Protein AF-A0AAU9FD71-F1 (afdb_monomer)

Secondary structure (DSSP, 8-state):
------------------------S---S--TTHHHHHHHHHHHHHHHHHHTTT--S-HHHHHHHHHHHHHHHHHHHHHHHHHHHHHHTSTT----HHHHHHHHHHHHHHHHHHHHHHHHHHHHHHTT---HHHHHHHHHHHHHHHHHHHHHHHHHHHHHHTGGGGT--

Organism: Drosophila madeirensis (NCBI:txid30013)

Solvent-accessible surface area (backbone atoms only — not comparable to full-atom values): 10348 Å² total; per-residue (Å²): 136,82,88,80,89,82,92,86,82,89,80,81,91,79,88,83,85,89,78,90,85,70,98,73,85,77,92,66,94,70,72,75,70,68,58,50,54,60,45,50,52,52,50,52,56,49,55,53,56,68,75,48,85,83,66,78,95,43,74,65,59,54,50,50,51,54,51,49,56,49,50,52,54,51,50,51,50,52,49,52,53,49,52,54,52,55,54,27,65,37,80,77,40,87,34,46,63,72,60,50,54,50,54,50,51,51,54,51,48,54,52,52,50,53,52,53,51,49,53,50,51,51,53,56,58,62,74,67,58,92,46,70,68,59,47,50,52,52,50,56,52,51,54,55,50,52,53,48,51,48,59,51,51,55,47,53,52,52,50,63,76,42,47,69,70,36,43,77,78

pLDDT: mean 73.47, std 20.34, range [31.38, 95.5]

Radius of gyration: 22.98 Å; Cα contacts (8 Å, |Δi|>4): 69; chains: 1; bounding box: 86×35×55 Å

Mean predicted aligned error: 13.3 Å

Sequence (169 aa):
MLQQNSESMLLQPIGVLVIAFALQLTVAVASPARGDSLRELRKLMRQQQDNEQQVTATPLKQFNEDINQWAMSLEQLGHEIYQFVAQCRQPGSQCQQRRVQRKFRSLRHGYTELRARLEALQVHHMGGSSNEEELWIIDSSMQKVKIVLKEYDETLRLINGKIYKMVEQ

Foldseek 3Di:
DDDDDDDDDDDDDDDDDDDDDDPDDDPPPPDPVLVVLLVVLVVVLVVVVVVPPDDDDDLLVVLSVLVVVLSVLVVVLVVLVVVLLVQLPDPPRQLALVNLVVSLVVSVVSLVVSVVSLVVSLCVSCVPDPDPVSNVVSVVSSVSVVVSSVVVVVVSVVCVVCSVVSNPD

Structure (mmCIF, N/CA/C/O backbone):
data_AF-A0AAU9FD71-F1
#
_entry.id   AF-A0AAU9FD71-F1
#
loop_
_atom_site.group_PDB
_atom_site.id
_atom_site.type_symbol
_atom_site.label_atom_id
_atom_site.label_alt_id
_atom_site.label_comp_id
_atom_site.label_asym_id
_atom_site.label_entity_id
_atom_site.label_seq_id
_atom_site.pdbx_PDB_ins_code
_atom_site.Cartn_x
_atom_site.Cartn_y
_atom_site.Cartn_z
_atom_site.occupancy
_atom_site.B_iso_or_equiv
_atom_site.auth_seq_id
_atom_site.auth_comp_id
_atom_site.auth_asym_id
_atom_site.auth_atom_id
_atom_site.pdbx_PDB_model_num
ATOM 1 N N . MET A 1 1 ? 65.383 17.976 7.021 1.00 38.47 1 MET A N 1
ATOM 2 C CA . MET A 1 1 ? 65.275 19.422 7.306 1.00 38.47 1 MET A CA 1
ATOM 3 C C . MET A 1 1 ? 64.351 20.038 6.269 1.00 38.47 1 MET A C 1
ATOM 5 O O . MET A 1 1 ? 64.521 19.698 5.107 1.00 38.47 1 MET A O 1
ATOM 9 N N . LEU A 1 2 ? 63.460 20.929 6.729 1.00 36.69 2 LEU A N 1
ATOM 10 C CA . LEU A 1 2 ? 62.515 21.799 5.996 1.00 36.69 2 LEU A CA 1
ATOM 11 C C . LEU A 1 2 ? 61.269 21.066 5.431 1.00 36.69 2 LEU A C 1
ATOM 13 O O . LEU A 1 2 ? 61.424 20.178 4.606 1.00 36.69 2 LEU A O 1
ATOM 17 N N . GLN A 1 3 ? 60.032 21.225 5.945 1.00 35.34 3 GLN A N 1
ATOM 18 C CA . GLN A 1 3 ? 59.212 22.445 6.179 1.00 35.34 3 GLN A CA 1
ATOM 19 C C . GLN A 1 3 ? 58.901 23.109 4.818 1.00 35.34 3 GLN A C 1
ATOM 21 O O . GLN A 1 3 ? 59.838 23.387 4.088 1.00 35.34 3 GLN A O 1
ATOM 26 N N . GLN A 1 4 ? 57.667 23.354 4.353 1.00 41.78 4 GLN A N 1
ATOM 27 C CA . GLN A 1 4 ? 56.424 23.776 5.010 1.00 41.78 4 GLN A CA 1
ATOM 28 C C . GLN A 1 4 ? 55.270 23.798 3.964 1.00 41.78 4 GLN A C 1
ATOM 30 O O . GLN A 1 4 ? 55.564 24.069 2.807 1.00 41.78 4 GLN A O 1
ATOM 35 N N . ASN A 1 5 ? 54.022 23.561 4.412 1.00 41.09 5 ASN A N 1
ATOM 36 C CA . ASN A 1 5 ? 52.697 24.140 4.043 1.00 41.09 5 ASN A CA 1
ATOM 37 C C . ASN A 1 5 ? 52.325 24.406 2.555 1.00 41.09 5 ASN A C 1
ATOM 39 O O . ASN A 1 5 ? 53.140 24.872 1.776 1.00 41.09 5 ASN A O 1
ATOM 43 N N . SER A 1 6 ? 51.099 24.123 2.081 1.00 40.44 6 SER A N 1
ATOM 44 C CA . SER A 1 6 ? 49.808 24.712 2.522 1.00 40.44 6 SER A CA 1
ATOM 45 C C . SER A 1 6 ? 48.610 23.772 2.240 1.00 40.44 6 SER A C 1
ATOM 47 O O . SER A 1 6 ? 48.539 23.168 1.177 1.00 40.44 6 SER A O 1
ATOM 49 N N . GLU A 1 7 ? 47.789 23.439 3.245 1.00 46.69 7 GLU A N 1
ATOM 50 C CA . GLU A 1 7 ? 46.418 23.948 3.517 1.00 46.69 7 GLU A CA 1
ATOM 51 C C . GLU A 1 7 ? 45.318 23.576 2.501 1.00 46.69 7 GLU A C 1
ATOM 53 O O . GLU A 1 7 ? 45.256 24.139 1.413 1.00 46.69 7 GLU A O 1
ATOM 58 N N . SER A 1 8 ? 44.363 22.718 2.900 1.00 39.72 8 SER A N 1
ATOM 59 C CA . SER A 1 8 ? 42.945 23.095 3.119 1.00 39.72 8 SER A CA 1
ATOM 60 C C . SER A 1 8 ? 42.016 21.886 3.376 1.00 39.72 8 SER A C 1
ATOM 62 O O . SER A 1 8 ? 42.106 20.849 2.731 1.00 39.72 8 SER A O 1
ATOM 64 N N . MET A 1 9 ? 41.088 22.082 4.325 1.00 36.03 9 MET A N 1
ATOM 65 C CA . MET A 1 9 ? 39.863 21.307 4.611 1.00 36.03 9 MET A CA 1
ATOM 66 C C . MET A 1 9 ? 39.981 19.934 5.299 1.00 36.03 9 MET A C 1
ATOM 68 O O . MET A 1 9 ? 39.684 18.883 4.741 1.00 36.03 9 MET A O 1
ATOM 72 N N . LEU A 1 10 ? 40.228 19.985 6.611 1.00 41.66 10 LEU A N 1
ATOM 73 C CA . LEU A 1 10 ? 39.579 19.081 7.565 1.00 41.66 10 LEU A CA 1
ATOM 74 C C . LEU A 1 10 ? 38.139 19.567 7.798 1.00 41.66 10 LEU A C 1
ATOM 76 O O . LEU A 1 10 ? 37.944 20.630 8.384 1.00 41.66 10 LEU A O 1
ATOM 80 N N . LEU A 1 11 ? 37.139 18.791 7.372 1.00 31.44 11 LEU A N 1
ATOM 81 C CA . LEU A 1 11 ? 35.740 18.998 7.754 1.00 31.44 11 LEU A CA 1
ATOM 82 C C . LEU A 1 11 ? 35.251 17.773 8.539 1.00 31.44 11 LEU A C 1
ATOM 84 O O . LEU A 1 11 ? 34.868 16.749 7.980 1.00 31.44 11 LEU A O 1
ATOM 88 N N . GLN A 1 12 ? 35.320 17.885 9.864 1.00 36.06 12 GLN A N 1
ATOM 89 C CA . GLN A 1 12 ? 34.604 17.018 10.798 1.00 36.06 12 GLN A CA 1
ATOM 90 C C . GLN A 1 12 ? 33.094 17.297 10.694 1.00 36.06 12 GLN A C 1
ATOM 92 O O . GLN A 1 12 ? 32.721 18.469 10.619 1.00 36.06 12 GLN A O 1
ATOM 97 N N . PRO A 1 13 ? 32.201 16.298 10.792 1.00 41.97 13 PRO A N 1
ATOM 98 C CA . PRO A 1 13 ? 30.809 16.569 11.115 1.00 41.97 13 PRO A CA 1
ATOM 99 C C . PRO A 1 13 ? 30.613 16.564 12.641 1.00 41.97 13 PRO A C 1
ATOM 101 O O . PRO A 1 13 ? 30.753 15.541 13.310 1.00 41.97 13 PRO A O 1
ATOM 104 N N . ILE A 1 14 ? 30.300 17.745 13.179 1.00 41.41 14 ILE A N 1
ATOM 105 C CA . ILE A 1 14 ? 29.858 18.012 14.555 1.00 41.41 14 ILE A CA 1
ATOM 106 C C . ILE A 1 14 ? 28.321 17.930 14.630 1.00 41.41 14 ILE A C 1
ATOM 108 O O . ILE A 1 14 ? 27.645 18.481 13.768 1.00 41.41 14 ILE A O 1
ATOM 112 N N . GLY A 1 15 ? 27.803 17.365 15.733 1.00 31.38 15 GLY A N 1
ATOM 113 C CA . GLY A 1 15 ? 26.452 17.596 16.289 1.00 31.38 15 GLY A CA 1
ATOM 114 C C . GLY A 1 15 ? 25.374 16.652 15.745 1.00 31.38 15 GLY A C 1
ATOM 115 O O . GLY A 1 15 ? 25.170 16.583 14.546 1.00 31.38 15 GLY A O 1
ATOM 116 N N . VAL A 1 16 ? 24.631 15.886 16.553 1.00 37.12 16 VAL A N 1
ATOM 117 C CA . VAL A 1 16 ? 23.737 16.362 17.622 1.00 37.12 16 VAL A CA 1
ATOM 118 C C . VAL A 1 16 ? 23.585 15.296 18.728 1.00 37.12 16 VAL A C 1
ATOM 120 O O . VAL A 1 16 ? 23.254 14.141 18.476 1.00 37.12 16 VAL A O 1
ATOM 123 N N . LEU A 1 17 ? 23.831 15.729 19.965 1.00 40.47 17 LEU A N 1
ATOM 124 C CA . LEU A 1 17 ? 23.415 15.127 21.240 1.00 40.47 17 LEU A CA 1
ATOM 125 C C . LEU A 1 17 ? 21.917 15.446 21.476 1.00 40.47 17 LEU A C 1
ATOM 127 O O . LEU A 1 17 ? 21.452 16.435 20.923 1.00 40.47 17 LEU A O 1
ATOM 131 N N . VAL A 1 18 ? 21.233 14.732 22.395 1.00 37.09 18 VAL A N 1
ATOM 132 C CA . VAL A 1 18 ? 19.832 14.934 22.892 1.00 37.09 18 VAL A CA 1
ATOM 133 C C . VAL A 1 18 ? 18.831 14.044 22.105 1.00 37.09 18 VAL A C 1
ATOM 135 O O . VAL A 1 18 ? 18.706 14.186 20.900 1.00 37.09 18 VAL A O 1
ATOM 138 N N . ILE A 1 19 ? 18.124 13.032 22.646 1.00 39.84 19 ILE A N 1
ATOM 139 C CA . ILE A 1 19 ? 17.274 12.971 23.853 1.00 39.84 19 ILE A CA 1
ATOM 140 C C . ILE A 1 19 ? 17.178 11.514 24.373 1.00 39.84 19 ILE A C 1
ATOM 142 O O . ILE A 1 19 ? 16.661 10.631 23.691 1.00 39.84 19 ILE A O 1
ATOM 146 N N . ALA A 1 20 ? 17.590 11.282 25.622 1.00 42.88 20 ALA A N 1
ATOM 147 C CA . ALA A 1 20 ? 16.883 10.367 26.522 1.00 42.88 20 ALA A CA 1
ATOM 148 C C . ALA A 1 20 ? 15.705 11.147 27.141 1.00 42.88 20 ALA A C 1
ATOM 150 O O . ALA A 1 20 ? 15.898 12.328 27.405 1.00 42.88 20 ALA A O 1
ATOM 151 N N . PHE A 1 21 ? 14.554 10.488 27.356 1.00 34.31 21 PHE A N 1
ATOM 152 C CA . PHE A 1 21 ? 13.196 10.949 27.768 1.00 34.31 21 PHE A CA 1
ATOM 153 C C . PHE A 1 21 ? 12.184 10.657 26.635 1.00 34.31 21 PHE A C 1
ATOM 155 O O . PHE A 1 21 ? 12.304 11.202 25.551 1.00 34.31 21 PHE A O 1
ATOM 162 N N . ALA A 1 22 ? 11.157 9.815 26.759 1.00 33.50 22 ALA A N 1
ATOM 163 C CA . ALA A 1 22 ? 10.547 9.216 27.931 1.00 33.50 22 ALA A CA 1
ATOM 164 C C . ALA A 1 22 ? 9.880 7.874 27.562 1.00 33.50 22 ALA A C 1
ATOM 166 O O . ALA A 1 22 ? 9.040 7.799 26.665 1.00 33.50 22 ALA A O 1
ATOM 167 N N . LEU A 1 23 ? 10.164 6.832 28.353 1.00 45.38 23 LEU A N 1
ATOM 168 C CA . LEU A 1 23 ? 9.075 5.988 28.829 1.00 45.38 23 LEU A CA 1
ATOM 169 C C . LEU A 1 23 ? 8.109 6.941 29.535 1.00 45.38 23 LEU A C 1
ATOM 171 O O . LEU A 1 23 ? 8.455 7.439 30.601 1.00 45.38 23 LEU A O 1
ATOM 175 N N . GLN A 1 24 ? 6.955 7.221 28.935 1.00 35.66 24 GLN A N 1
ATOM 176 C CA . GLN A 1 24 ? 5.669 7.211 29.624 1.00 35.66 24 GLN A CA 1
ATOM 177 C C . GLN A 1 24 ? 4.517 7.608 28.694 1.00 35.66 24 GLN A C 1
ATOM 179 O O . GLN A 1 24 ? 4.528 8.644 28.043 1.00 35.66 24 GLN A O 1
ATOM 184 N N . LEU A 1 25 ? 3.489 6.762 28.781 1.00 36.22 25 LEU A N 1
ATOM 185 C CA . LEU A 1 25 ? 2.069 7.056 28.627 1.00 36.22 25 LEU A CA 1
ATOM 186 C C . LEU A 1 25 ? 1.499 7.174 27.207 1.00 36.22 25 LEU A C 1
ATOM 188 O O . LEU A 1 25 ? 1.795 8.052 26.411 1.00 36.22 25 LEU A O 1
ATOM 192 N N . THR A 1 26 ? 0.527 6.289 26.987 1.00 35.50 26 THR A N 1
ATOM 193 C CA . THR A 1 26 ? -0.442 6.246 25.890 1.00 35.50 26 THR A CA 1
ATOM 194 C C . THR A 1 26 ? 0.133 5.891 24.526 1.00 35.50 26 THR A C 1
ATOM 196 O O . THR A 1 26 ? 0.562 6.717 23.733 1.00 35.50 26 THR A O 1
ATOM 199 N N . VAL A 1 27 ? 0.036 4.598 24.215 1.00 38.16 27 VAL A N 1
ATOM 200 C CA . VAL A 1 27 ? 0.138 4.061 22.858 1.00 38.16 27 VAL A CA 1
ATOM 201 C C . VAL A 1 27 ? -1.017 4.636 22.026 1.00 38.16 27 VAL A C 1
ATOM 203 O O . VAL A 1 27 ? -2.054 4.008 21.807 1.00 38.16 27 VAL A O 1
ATOM 206 N N . ALA A 1 28 ? -0.849 5.874 21.571 1.00 31.95 28 ALA A N 1
ATOM 207 C CA . ALA A 1 28 ? -1.491 6.382 20.384 1.00 31.95 28 ALA A CA 1
ATOM 208 C C . ALA A 1 28 ? -0.850 5.643 19.209 1.00 31.95 28 ALA A C 1
ATOM 210 O O . ALA A 1 28 ? 0.278 5.918 18.816 1.00 31.95 28 ALA A O 1
ATOM 211 N N . VAL A 1 29 ? -1.549 4.637 18.682 1.00 39.84 29 VAL A N 1
ATOM 212 C CA . VAL A 1 29 ? -1.165 4.000 17.419 1.00 39.84 29 VAL A CA 1
ATOM 213 C C . VAL A 1 29 ? -1.454 4.995 16.294 1.00 39.84 29 VAL A C 1
ATOM 215 O O . VAL A 1 29 ? -2.494 4.942 15.650 1.00 39.84 29 VAL A O 1
ATOM 218 N N . ALA A 1 30 ? -0.554 5.954 16.141 1.00 40.75 30 ALA A N 1
ATOM 219 C CA . ALA A 1 30 ? -0.378 6.809 14.982 1.00 40.75 30 ALA A CA 1
ATOM 220 C C . ALA A 1 30 ? 1.095 7.230 15.009 1.00 40.75 30 ALA A C 1
ATOM 222 O O . ALA A 1 30 ? 1.430 8.356 15.359 1.00 40.75 30 ALA A O 1
ATOM 223 N N . SER A 1 31 ? 1.994 6.276 14.754 1.00 36.38 31 SER A N 1
ATOM 224 C CA . SER A 1 31 ? 3.412 6.593 14.594 1.00 36.38 31 SER A CA 1
ATOM 225 C C . SER A 1 31 ? 3.595 7.447 13.331 1.00 36.38 31 SER A C 1
ATOM 227 O O . SER A 1 31 ? 3.193 6.995 12.256 1.00 36.38 31 SER A O 1
ATOM 229 N N . PRO A 1 32 ? 4.237 8.628 13.426 1.00 40.78 32 PRO A N 1
ATOM 230 C CA . PRO A 1 32 ? 4.586 9.470 12.276 1.00 40.78 32 PRO A CA 1
ATOM 231 C C . PRO A 1 32 ? 5.602 8.822 11.320 1.00 40.78 32 PRO A C 1
ATOM 233 O O . PRO A 1 32 ? 5.699 9.226 10.169 1.00 40.78 32 PRO A O 1
ATOM 236 N N . ALA A 1 33 ? 6.311 7.778 11.763 1.00 46.03 33 ALA A N 1
ATOM 237 C CA . ALA A 1 33 ? 7.415 7.139 11.036 1.00 46.03 33 ALA A CA 1
ATOM 238 C C . ALA A 1 33 ? 7.035 6.494 9.685 1.00 46.03 33 ALA A C 1
ATOM 240 O O . ALA A 1 33 ? 7.896 6.192 8.870 1.00 46.03 33 ALA A O 1
ATOM 241 N N . ARG A 1 34 ? 5.742 6.270 9.428 1.00 53.34 34 ARG A N 1
ATOM 242 C CA . ARG A 1 34 ? 5.251 5.543 8.244 1.00 53.34 34 ARG A CA 1
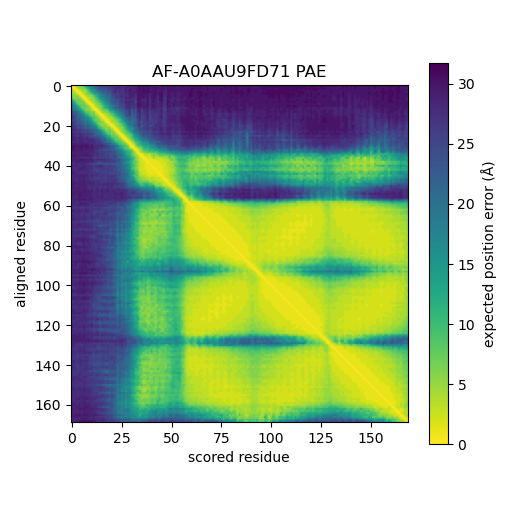ATOM 243 C C . ARG A 1 34 ? 5.206 6.391 6.973 1.00 53.34 34 ARG A C 1
ATOM 245 O O . ARG A 1 34 ? 5.192 5.863 5.866 1.00 53.34 34 ARG A O 1
ATOM 252 N N . GLY A 1 35 ? 5.125 7.710 7.146 1.00 59.59 35 GLY A N 1
ATOM 253 C CA . GLY A 1 35 ? 5.197 8.652 6.036 1.00 59.59 35 GLY A CA 1
ATOM 254 C C . GLY A 1 35 ? 6.608 8.746 5.470 1.00 59.59 35 GLY A C 1
ATOM 255 O O . GLY A 1 35 ? 6.756 9.017 4.284 1.00 59.59 35 GLY A O 1
ATOM 256 N N . ASP A 1 36 ? 7.628 8.478 6.285 1.00 67.19 36 ASP A N 1
ATOM 257 C CA . ASP A 1 36 ? 9.017 8.710 5.910 1.00 67.19 36 ASP A CA 1
ATOM 258 C C . ASP A 1 36 ? 9.505 7.703 4.864 1.00 67.19 36 ASP A C 1
ATOM 260 O O . ASP A 1 36 ? 10.053 8.126 3.855 1.00 67.19 36 ASP A O 1
ATOM 264 N N . SER A 1 37 ? 9.214 6.406 4.995 1.00 71.00 37 SER A N 1
ATOM 265 C CA . SER A 1 37 ? 9.641 5.382 4.021 1.00 71.00 37 SER A CA 1
ATOM 266 C C . SER A 1 37 ? 9.017 5.571 2.628 1.00 71.00 37 SER A C 1
ATOM 268 O O . SER A 1 37 ? 9.715 5.553 1.613 1.00 71.00 37 SER A O 1
ATOM 270 N N . LEU A 1 38 ? 7.707 5.837 2.564 1.00 72.94 38 LEU A N 1
ATOM 271 C CA . LEU A 1 38 ? 6.996 6.168 1.322 1.00 72.94 38 LEU A CA 1
ATOM 272 C C . LEU A 1 38 ? 7.435 7.512 0.736 1.00 72.94 38 LEU A C 1
ATOM 274 O O . LEU A 1 38 ? 7.387 7.710 -0.481 1.00 72.94 38 LEU A O 1
ATOM 278 N N . ARG A 1 39 ? 7.828 8.456 1.591 1.00 77.12 39 ARG A N 1
ATOM 279 C CA . ARG A 1 39 ? 8.354 9.754 1.171 1.00 77.12 39 ARG A CA 1
ATOM 280 C C . ARG A 1 39 ? 9.766 9.620 0.618 1.00 77.12 39 ARG A C 1
ATOM 282 O O . ARG A 1 39 ? 10.044 10.235 -0.404 1.00 77.12 39 ARG A O 1
ATOM 289 N N . GLU A 1 40 ? 10.618 8.802 1.227 1.00 76.75 40 GLU A N 1
ATOM 290 C CA . GLU A 1 40 ? 11.942 8.474 0.695 1.00 76.75 40 GLU A CA 1
ATOM 291 C C . GLU A 1 40 ? 11.829 7.728 -0.637 1.00 76.75 40 GLU A C 1
ATOM 293 O O . GLU A 1 40 ? 12.499 8.107 -1.595 1.00 76.75 40 GLU A O 1
ATOM 298 N N . LEU A 1 41 ? 10.905 6.764 -0.762 1.00 75.12 41 LEU A N 1
ATOM 299 C CA . LEU A 1 41 ? 10.609 6.121 -2.047 1.00 75.12 41 LEU A CA 1
ATOM 300 C C . LEU A 1 41 ? 10.221 7.159 -3.114 1.00 75.12 41 LEU A C 1
ATOM 302 O O . LEU A 1 41 ? 10.796 7.175 -4.198 1.00 75.12 41 LEU A O 1
ATOM 306 N N . ARG A 1 42 ? 9.300 8.078 -2.794 1.00 75.31 42 ARG A N 1
ATOM 307 C CA . ARG A 1 42 ? 8.888 9.156 -3.711 1.00 75.31 42 ARG A CA 1
ATOM 308 C C . ARG A 1 42 ? 10.024 10.111 -4.076 1.00 75.31 42 ARG A C 1
ATOM 310 O O . ARG A 1 42 ? 10.097 10.547 -5.221 1.00 75.31 42 ARG A O 1
ATOM 317 N N . LYS A 1 43 ? 10.894 10.463 -3.126 1.00 78.94 43 LYS A N 1
ATOM 318 C CA . LYS A 1 43 ? 12.062 11.319 -3.390 1.00 78.94 43 LYS A CA 1
ATOM 319 C C . LYS A 1 43 ? 13.019 10.653 -4.369 1.00 78.94 43 LYS A C 1
ATOM 321 O O . LYS A 1 43 ? 13.449 11.299 -5.315 1.00 78.94 43 LYS A O 1
ATOM 326 N N . LEU A 1 44 ? 13.303 9.372 -4.163 1.00 71.81 44 LEU A N 1
ATOM 327 C CA . LEU A 1 44 ? 14.188 8.605 -5.034 1.00 71.81 44 LEU A CA 1
ATOM 328 C C . LEU A 1 44 ? 13.636 8.489 -6.456 1.00 71.81 44 LEU A C 1
ATOM 330 O O . LEU A 1 44 ? 14.375 8.716 -7.407 1.00 71.81 44 LEU A O 1
ATOM 334 N N . MET A 1 45 ? 12.333 8.230 -6.591 1.00 68.62 45 MET A N 1
ATOM 335 C CA . MET A 1 45 ? 11.649 8.197 -7.889 1.00 68.62 45 MET A CA 1
ATOM 336 C C . MET A 1 45 ? 11.776 9.535 -8.634 1.00 68.62 45 MET A C 1
ATOM 338 O O . MET A 1 45 ? 12.085 9.561 -9.822 1.00 68.62 45 MET A O 1
ATOM 342 N N . ARG A 1 46 ? 11.599 10.664 -7.931 1.00 70.44 46 ARG A N 1
ATOM 343 C CA . ARG A 1 46 ? 11.771 12.005 -8.521 1.00 70.44 46 ARG A CA 1
ATOM 344 C C . ARG A 1 46 ? 13.219 12.294 -8.903 1.00 70.44 46 ARG A C 1
ATOM 346 O O . ARG A 1 46 ? 13.467 12.827 -9.974 1.00 70.44 46 ARG A O 1
ATOM 353 N N . GLN A 1 47 ? 14.167 11.907 -8.053 1.00 67.31 47 GLN A N 1
ATOM 354 C CA . GLN A 1 47 ? 15.590 12.112 -8.313 1.00 67.31 47 GLN A CA 1
ATOM 355 C C . GLN A 1 47 ? 16.070 11.333 -9.545 1.00 67.31 47 GLN A C 1
ATOM 357 O O . GLN A 1 47 ? 16.905 11.836 -10.292 1.00 67.31 47 GLN A O 1
ATOM 362 N N . GLN A 1 48 ? 15.534 10.132 -9.783 1.00 63.16 48 GLN A N 1
ATOM 363 C CA . GLN A 1 48 ? 15.789 9.408 -11.029 1.00 63.16 48 GLN A CA 1
ATOM 364 C C . GLN A 1 48 ? 15.230 10.154 -12.243 1.00 63.16 48 GLN A C 1
ATOM 366 O O . GLN A 1 48 ? 15.943 10.336 -13.221 1.00 63.16 48 GLN A O 1
ATOM 371 N N . GLN A 1 49 ? 13.998 10.653 -12.144 1.00 59.03 49 GLN A N 1
ATOM 372 C CA . GLN A 1 49 ? 13.329 11.362 -13.232 1.00 59.03 49 GLN A CA 1
ATOM 373 C C . GLN A 1 49 ? 14.031 12.677 -13.626 1.00 59.03 49 GLN A C 1
ATOM 375 O O . GLN A 1 49 ? 14.091 13.005 -14.810 1.00 59.03 49 GLN A O 1
ATOM 380 N N . ASP A 1 50 ? 14.588 13.413 -12.658 1.00 57.81 50 ASP A N 1
ATOM 381 C CA . ASP A 1 50 ? 15.296 14.679 -12.905 1.00 57.81 50 ASP A CA 1
ATOM 382 C C . ASP A 1 50 ? 16.673 14.474 -13.568 1.00 57.81 50 ASP A C 1
ATOM 384 O O . ASP A 1 50 ? 17.115 15.324 -14.341 1.00 57.81 50 ASP A O 1
ATOM 388 N N . ASN A 1 51 ? 17.332 13.332 -13.334 1.00 56.91 51 ASN A N 1
ATOM 389 C CA . ASN A 1 51 ? 18.589 12.971 -14.006 1.00 56.91 51 ASN A CA 1
ATOM 390 C C . ASN A 1 51 ? 18.384 12.483 -15.459 1.00 56.91 51 ASN A C 1
ATOM 392 O O . ASN A 1 51 ? 19.343 12.434 -16.226 1.00 56.91 51 ASN A O 1
ATOM 396 N N . GLU A 1 52 ? 17.154 12.142 -15.856 1.00 53.88 52 GLU A N 1
ATOM 397 C CA . GLU A 1 52 ? 16.806 11.528 -17.149 1.00 53.88 52 GLU A CA 1
ATOM 398 C C . GLU A 1 52 ? 16.216 12.525 -18.175 1.00 53.88 52 GLU A C 1
ATOM 400 O O . GLU A 1 52 ? 15.423 12.148 -19.042 1.00 53.88 52 GLU A O 1
ATOM 405 N N . GLN A 1 53 ? 16.596 13.809 -18.140 1.00 46.47 53 GLN A N 1
ATOM 406 C CA . GLN A 1 53 ? 16.063 14.851 -19.045 1.00 46.47 53 GLN A CA 1
ATOM 407 C C . GLN A 1 53 ? 16.371 14.670 -20.550 1.00 46.47 53 GLN A C 1
ATOM 409 O O . GLN A 1 53 ? 16.089 15.561 -21.351 1.00 46.47 53 GLN A O 1
ATOM 414 N N . GLN A 1 54 ? 16.866 13.507 -20.980 1.00 41.66 54 GLN A N 1
ATOM 415 C CA . GLN A 1 54 ? 17.134 13.228 -22.388 1.00 41.66 54 GLN A CA 1
ATOM 416 C C . GLN A 1 54 ? 16.910 11.766 -22.795 1.00 41.66 54 GLN A C 1
ATOM 418 O O . GLN A 1 54 ? 17.695 11.212 -23.560 1.00 41.66 54 GLN A O 1
ATOM 423 N N . VAL A 1 55 ? 15.834 11.127 -22.319 1.00 45.50 55 VAL A N 1
ATOM 424 C CA . VAL A 1 55 ? 15.522 9.748 -22.724 1.00 45.50 55 VAL A CA 1
ATOM 425 C C . VAL A 1 55 ? 14.116 9.625 -23.328 1.00 45.50 55 VAL A C 1
ATOM 427 O O . VAL A 1 55 ? 13.081 9.703 -22.664 1.00 45.50 55 VAL A O 1
ATOM 430 N N . THR A 1 56 ? 14.083 9.460 -24.650 1.00 45.59 56 THR A N 1
ATOM 431 C CA . THR A 1 56 ? 12.920 9.042 -25.444 1.00 45.59 56 THR A CA 1
ATOM 432 C C . THR A 1 56 ? 12.418 7.675 -24.977 1.00 45.59 56 THR A C 1
ATOM 434 O O . THR A 1 56 ? 13.224 6.761 -24.915 1.00 45.59 56 THR A O 1
ATOM 437 N N . ALA A 1 57 ? 11.116 7.539 -24.690 1.00 51.94 57 ALA A N 1
ATOM 438 C CA . ALA A 1 57 ? 10.363 6.292 -24.447 1.00 51.94 57 ALA A CA 1
ATOM 439 C C . ALA A 1 57 ? 11.197 5.020 -24.142 1.00 51.94 57 ALA A C 1
ATOM 441 O O . ALA A 1 57 ? 11.198 4.075 -24.928 1.00 51.94 57 ALA A O 1
ATOM 442 N N . THR A 1 58 ? 11.907 4.993 -23.012 1.00 67.75 58 THR A N 1
ATOM 443 C CA . THR A 1 58 ? 12.683 3.830 -22.556 1.00 67.75 58 THR A CA 1
ATOM 444 C C . THR A 1 58 ? 11.910 2.968 -21.555 1.00 67.75 58 THR A C 1
ATOM 446 O O . THR A 1 58 ? 11.008 3.474 -20.878 1.00 67.75 58 THR A O 1
ATOM 449 N N . PRO A 1 59 ? 12.285 1.681 -21.406 1.00 74.94 59 PRO A N 1
ATOM 450 C CA . PRO A 1 59 ? 11.750 0.775 -20.383 1.00 74.94 59 PRO A CA 1
ATOM 451 C C . PRO A 1 59 ? 11.727 1.376 -18.967 1.00 74.94 59 PRO A C 1
ATOM 453 O O . PRO A 1 59 ? 10.747 1.208 -18.242 1.00 74.94 59 PRO A O 1
ATOM 456 N N . LEU A 1 60 ? 12.742 2.170 -18.602 1.00 79.31 60 LEU A N 1
ATOM 457 C CA . LEU A 1 60 ? 12.808 2.870 -17.311 1.00 79.31 60 LEU A CA 1
ATOM 458 C C . LEU A 1 60 ? 11.689 3.897 -17.101 1.00 79.31 60 LEU A C 1
ATOM 460 O O . LEU A 1 60 ? 11.158 4.016 -15.997 1.00 79.31 60 LEU A O 1
ATOM 464 N N . LYS A 1 61 ? 11.272 4.611 -18.152 1.00 83.19 61 LYS A N 1
ATOM 465 C CA . LYS A 1 61 ? 10.169 5.573 -18.044 1.00 83.19 61 LYS A CA 1
ATOM 466 C C . LYS A 1 61 ? 8.850 4.867 -17.730 1.00 83.19 61 LYS A C 1
ATOM 468 O O . LYS A 1 61 ? 8.085 5.353 -16.899 1.00 83.19 61 LYS A O 1
ATOM 473 N N . GLN A 1 62 ? 8.604 3.721 -18.367 1.00 85.81 62 GLN A N 1
ATOM 474 C CA . GLN A 1 62 ? 7.417 2.910 -18.096 1.00 85.81 62 GLN A CA 1
ATOM 475 C C . GLN A 1 62 ? 7.466 2.316 -16.685 1.00 85.81 62 GLN A C 1
ATOM 477 O O . GLN A 1 62 ? 6.476 2.384 -15.964 1.00 85.81 62 GLN A O 1
ATOM 482 N N . PHE A 1 63 ? 8.629 1.815 -16.259 1.00 87.31 63 PHE A N 1
ATOM 483 C CA . PHE A 1 63 ? 8.843 1.343 -14.892 1.00 87.31 63 PHE A CA 1
ATOM 484 C C . PHE A 1 63 ? 8.519 2.417 -13.846 1.00 87.31 63 PHE A C 1
ATOM 486 O O . PHE A 1 63 ? 7.783 2.159 -12.893 1.00 87.31 63 PHE A O 1
ATOM 493 N N . ASN A 1 64 ? 9.038 3.633 -14.040 1.00 86.75 64 ASN A N 1
ATOM 494 C CA . ASN A 1 64 ? 8.798 4.749 -13.131 1.00 86.75 64 ASN A CA 1
ATOM 495 C C . ASN A 1 64 ? 7.307 5.113 -13.068 1.00 86.75 64 ASN A C 1
ATOM 497 O O . ASN A 1 64 ? 6.781 5.351 -11.981 1.00 86.75 64 ASN A O 1
ATOM 501 N N . GLU A 1 65 ? 6.603 5.125 -14.201 1.00 89.38 65 GLU A N 1
ATOM 502 C CA . GLU A 1 65 ? 5.156 5.360 -14.213 1.00 89.38 65 GLU A CA 1
ATOM 503 C C . GLU A 1 65 ? 4.403 4.256 -13.457 1.00 89.38 65 GLU A C 1
ATOM 505 O O . GLU A 1 65 ? 3.625 4.547 -12.547 1.00 89.38 65 GLU A O 1
ATOM 510 N N . ASP A 1 66 ? 4.691 2.989 -13.755 1.00 91.31 66 ASP A N 1
ATOM 511 C CA . ASP A 1 66 ? 4.020 1.848 -13.131 1.00 91.31 66 ASP A CA 1
ATOM 512 C C . ASP A 1 66 ? 4.224 1.824 -11.606 1.00 91.31 66 ASP A C 1
ATOM 514 O O . ASP A 1 66 ? 3.278 1.604 -10.841 1.00 91.31 66 ASP A O 1
ATOM 518 N N . ILE A 1 67 ? 5.448 2.098 -11.141 1.00 90.81 67 ILE A N 1
ATOM 519 C CA . ILE A 1 67 ? 5.761 2.153 -9.708 1.00 90.81 67 ILE A CA 1
ATOM 520 C C . ILE A 1 67 ? 5.129 3.372 -9.040 1.00 90.81 67 ILE A C 1
ATOM 522 O O . ILE A 1 67 ? 4.669 3.259 -7.901 1.00 90.81 67 ILE A O 1
ATOM 526 N N . ASN A 1 68 ? 5.027 4.512 -9.727 1.00 89.00 68 ASN A N 1
ATOM 527 C CA . ASN A 1 68 ? 4.298 5.671 -9.211 1.00 89.00 68 ASN A CA 1
ATOM 528 C C . ASN A 1 68 ? 2.804 5.363 -9.037 1.00 89.00 68 ASN A C 1
ATOM 530 O O . ASN A 1 68 ? 2.240 5.642 -7.976 1.00 89.00 68 ASN A O 1
ATOM 534 N N . GLN A 1 69 ? 2.169 4.734 -10.030 1.00 91.50 69 GLN A N 1
ATOM 535 C CA . GLN A 1 69 ? 0.763 4.317 -9.949 1.00 91.50 69 GLN A CA 1
ATOM 536 C C . GLN A 1 69 ? 0.529 3.309 -8.819 1.00 91.50 69 GLN A C 1
ATOM 538 O O . GLN A 1 69 ? -0.426 3.420 -8.036 1.00 91.50 69 GLN A O 1
ATOM 543 N N . TRP A 1 70 ? 1.441 2.347 -8.681 1.00 93.69 70 TRP A N 1
ATOM 544 C CA . TRP A 1 70 ? 1.424 1.396 -7.579 1.00 93.69 70 TRP A CA 1
ATOM 545 C C . TRP A 1 70 ? 1.565 2.096 -6.215 1.00 93.69 70 TRP A C 1
ATOM 547 O O . TRP A 1 70 ? 0.786 1.823 -5.298 1.00 93.69 70 TRP A O 1
ATOM 557 N N . ALA A 1 71 ? 2.499 3.043 -6.085 1.00 90.31 71 ALA A N 1
ATOM 558 C CA . ALA A 1 71 ? 2.747 3.769 -4.842 1.00 90.31 71 ALA A CA 1
ATOM 559 C C . ALA A 1 71 ? 1.547 4.634 -4.426 1.00 90.31 71 ALA A C 1
ATOM 561 O O . ALA A 1 71 ? 1.191 4.648 -3.246 1.00 90.31 71 ALA A O 1
ATOM 562 N N . MET A 1 72 ? 0.879 5.292 -5.381 1.00 89.75 72 MET A N 1
ATOM 563 C CA . MET A 1 72 ? -0.365 6.031 -5.126 1.00 89.75 72 MET A CA 1
ATOM 564 C C . MET A 1 72 ? -1.480 5.108 -4.624 1.00 89.75 72 MET A C 1
ATOM 566 O O . MET A 1 72 ? -2.190 5.442 -3.676 1.00 89.75 72 MET A O 1
ATOM 570 N N . SER A 1 73 ? -1.601 3.913 -5.207 1.00 93.31 73 SER A N 1
ATOM 571 C CA . SER A 1 73 ? -2.587 2.921 -4.767 1.00 93.31 73 SER A CA 1
ATOM 572 C C . SER A 1 73 ? -2.302 2.418 -3.344 1.00 93.31 73 SER A C 1
ATOM 574 O O . SER A 1 73 ? -3.224 2.236 -2.545 1.00 93.31 73 SER A O 1
ATOM 576 N N . LEU A 1 74 ? -1.024 2.236 -2.992 1.00 92.31 74 LEU A N 1
ATOM 577 C CA . LEU A 1 74 ? -0.618 1.868 -1.635 1.00 92.31 74 LEU A CA 1
ATOM 578 C C . LEU A 1 74 ? -0.878 2.995 -0.624 1.00 92.31 74 LEU A C 1
ATOM 580 O O . LEU A 1 74 ? -1.362 2.725 0.476 1.00 92.31 74 LEU A O 1
ATOM 584 N N . GLU A 1 75 ? -0.597 4.246 -0.989 1.00 88.94 75 GLU A N 1
ATOM 585 C CA . GLU A 1 75 ? -0.894 5.422 -0.162 1.00 88.94 75 GLU A CA 1
ATOM 586 C C . GLU A 1 75 ? -2.398 5.550 0.110 1.00 88.94 75 GLU A C 1
ATOM 588 O O . GLU A 1 75 ? -2.801 5.742 1.261 1.00 88.94 75 GLU A O 1
ATOM 593 N N . GLN A 1 76 ? -3.228 5.343 -0.916 1.00 90.94 76 GLN A N 1
ATOM 594 C CA . GLN A 1 76 ? -4.682 5.324 -0.778 1.00 90.94 76 GLN A CA 1
ATOM 595 C C . GLN A 1 76 ? -5.143 4.235 0.200 1.00 90.94 76 GLN A C 1
ATOM 597 O O . GLN A 1 76 ? -5.925 4.513 1.113 1.00 90.94 76 GLN A O 1
ATOM 602 N N . LEU A 1 77 ? -4.610 3.013 0.087 1.00 91.56 77 LEU A N 1
ATOM 603 C CA . LEU A 1 77 ? -4.909 1.949 1.048 1.00 91.56 77 LEU A CA 1
ATOM 604 C C . LEU A 1 77 ? -4.474 2.333 2.474 1.00 91.56 77 LEU A C 1
ATOM 606 O O . LEU A 1 77 ? -5.194 2.076 3.442 1.00 91.56 77 LEU A O 1
ATOM 610 N N . GLY A 1 78 ? -3.306 2.964 2.617 1.00 89.06 78 GLY A N 1
ATOM 611 C CA . GLY A 1 78 ? -2.824 3.501 3.888 1.00 89.06 78 GLY A CA 1
ATOM 612 C C . GLY A 1 78 ? -3.803 4.502 4.506 1.00 89.06 78 GLY A C 1
ATOM 613 O O . GLY A 1 78 ? -4.100 4.411 5.703 1.00 89.06 78 GLY A O 1
ATOM 614 N N . HIS A 1 79 ? -4.358 5.399 3.688 1.00 89.62 79 HIS A N 1
ATOM 615 C CA . HIS A 1 79 ? -5.379 6.355 4.108 1.00 89.62 79 HIS A CA 1
ATOM 616 C C . HIS A 1 79 ? -6.672 5.661 4.553 1.00 89.62 79 HIS A C 1
ATOM 618 O O . HIS A 1 79 ? -7.201 5.976 5.619 1.00 89.62 79 HIS A O 1
ATOM 624 N N . GLU A 1 80 ? -7.144 4.660 3.807 1.00 90.62 80 GLU A N 1
ATOM 625 C CA . GLU A 1 80 ? -8.333 3.885 4.182 1.00 90.62 80 GLU A CA 1
ATOM 626 C C . GLU A 1 80 ? -8.157 3.135 5.508 1.00 90.62 80 GLU A C 1
ATOM 628 O O . GLU A 1 80 ? -9.073 3.101 6.334 1.00 90.62 80 GLU A O 1
ATOM 633 N N . ILE A 1 81 ? -6.975 2.549 5.737 1.00 88.38 81 ILE A N 1
ATOM 634 C CA . ILE A 1 81 ? -6.635 1.902 7.010 1.00 88.38 81 ILE A CA 1
ATOM 635 C C . ILE A 1 81 ? -6.674 2.927 8.147 1.00 88.38 81 ILE A C 1
ATOM 637 O O . ILE A 1 81 ? -7.254 2.651 9.199 1.00 88.38 81 ILE A O 1
ATOM 641 N N . TYR A 1 82 ? -6.070 4.100 7.942 1.00 87.19 82 TYR A N 1
ATOM 642 C CA . TYR A 1 82 ? -6.049 5.167 8.939 1.00 87.19 82 TYR A CA 1
ATOM 643 C C . TYR A 1 82 ? -7.463 5.642 9.289 1.00 87.19 82 TYR A C 1
ATOM 645 O O . TYR A 1 82 ? -7.822 5.655 10.466 1.00 87.19 82 TYR A O 1
ATOM 653 N N . GLN A 1 83 ? -8.281 5.966 8.284 1.00 87.81 83 GLN A N 1
ATOM 654 C CA . GLN A 1 83 ? -9.663 6.406 8.480 1.00 87.81 83 GLN A CA 1
ATOM 655 C C . GLN A 1 83 ? -10.493 5.356 9.225 1.00 87.81 83 GLN A C 1
ATOM 657 O O . GLN A 1 83 ? -11.211 5.690 10.166 1.00 87.81 83 GLN A O 1
ATOM 662 N N . PHE A 1 84 ? -10.359 4.082 8.846 1.00 88.12 84 PHE A N 1
ATOM 663 C CA . PHE A 1 84 ? -11.053 2.978 9.506 1.00 88.12 84 PHE A CA 1
ATOM 664 C C . PHE A 1 84 ? -10.698 2.876 10.996 1.00 88.12 84 PHE A C 1
ATOM 6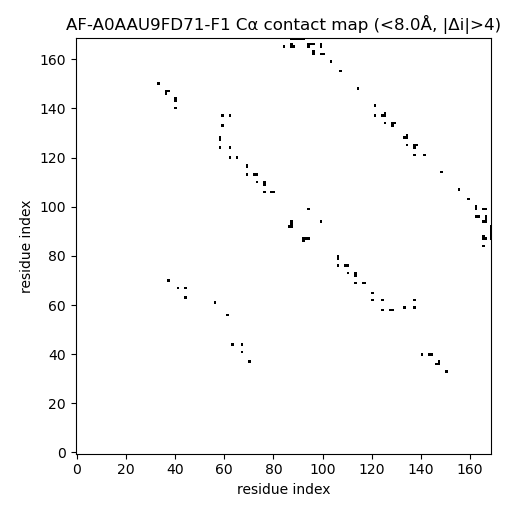66 O O . PHE A 1 84 ? -11.588 2.785 11.843 1.00 88.12 84 PHE A O 1
ATOM 673 N N . VAL A 1 85 ? -9.404 2.918 11.327 1.00 86.69 85 VAL A N 1
ATOM 674 C CA . VAL A 1 85 ? -8.946 2.855 12.723 1.00 86.69 85 VAL A CA 1
ATOM 675 C C . VAL A 1 85 ? -9.390 4.096 13.498 1.00 86.69 85 VAL A C 1
ATOM 677 O O . VAL A 1 85 ? -9.853 3.965 14.628 1.00 86.69 85 VAL A O 1
ATOM 680 N N . ALA A 1 86 ? -9.282 5.286 12.902 1.00 85.62 86 ALA A N 1
ATOM 681 C CA . ALA A 1 86 ? -9.702 6.535 13.530 1.00 85.62 86 ALA A CA 1
ATOM 682 C C . ALA A 1 86 ? -11.202 6.525 13.857 1.00 85.62 86 ALA A C 1
ATOM 684 O O . ALA A 1 86 ? -11.580 6.879 14.972 1.00 85.62 86 ALA A O 1
ATOM 685 N N . GLN A 1 87 ? -12.041 6.047 12.932 1.00 86.75 87 GLN A N 1
ATOM 686 C CA . GLN A 1 87 ? -13.485 5.938 13.129 1.00 86.75 87 GLN A CA 1
ATOM 687 C C . GLN A 1 87 ? -13.843 4.993 14.284 1.00 86.75 87 GLN A C 1
ATOM 689 O O . GLN A 1 87 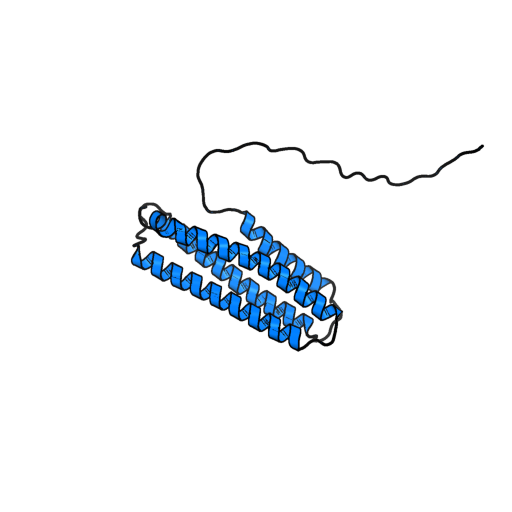? -14.679 5.335 15.114 1.00 86.75 87 GLN A O 1
ATOM 694 N N . CYS A 1 88 ? -13.194 3.829 14.372 1.00 84.50 88 CYS A N 1
ATOM 695 C CA . CYS A 1 88 ? -13.470 2.860 15.438 1.00 84.50 88 CYS A CA 1
ATOM 696 C C . CYS A 1 88 ? -12.820 3.182 16.784 1.00 84.50 88 CYS A C 1
ATOM 698 O O . CYS A 1 88 ? -13.044 2.471 17.757 1.00 84.50 88 CYS A O 1
ATOM 700 N N . ARG A 1 89 ? -11.998 4.231 16.856 1.00 82.50 89 ARG A N 1
ATOM 701 C CA . ARG A 1 89 ? -11.397 4.701 18.108 1.00 82.50 89 ARG A CA 1
ATOM 702 C C . ARG A 1 89 ? -12.160 5.876 18.728 1.00 82.50 89 ARG A C 1
ATOM 704 O O . ARG A 1 89 ? -11.740 6.416 19.747 1.00 82.50 89 ARG A O 1
ATOM 711 N N . GLN A 1 90 ? -13.224 6.349 18.088 1.00 81.25 90 GLN A N 1
ATOM 712 C CA . GLN A 1 90 ? -14.037 7.408 18.670 1.00 81.25 90 GLN A CA 1
ATOM 713 C C . GLN A 1 90 ? -14.939 6.817 19.767 1.00 81.25 90 GLN A C 1
ATOM 715 O O . GLN A 1 90 ? -15.592 5.797 19.517 1.00 81.25 90 GLN A O 1
ATOM 720 N N . PRO A 1 91 ? -15.007 7.440 20.960 1.00 77.50 91 PRO A N 1
ATOM 721 C CA . PRO A 1 91 ? -15.956 7.042 21.996 1.00 77.50 91 PRO A CA 1
ATOM 722 C C . PRO A 1 91 ? -17.390 7.051 21.457 1.00 77.50 91 PRO A C 1
ATOM 724 O O . PRO A 1 91 ? -17.784 7.983 20.754 1.00 77.50 91 PRO A O 1
ATOM 727 N N . GLY A 1 92 ? -18.167 6.008 21.760 1.00 76.94 92 GLY A N 1
ATOM 728 C CA . GLY A 1 92 ? -19.534 5.860 21.244 1.00 76.94 92 GLY A CA 1
ATOM 729 C C . GLY A 1 92 ? -19.622 5.462 19.763 1.00 76.94 92 GLY A C 1
ATOM 730 O O . GLY A 1 92 ? -20.713 5.471 19.187 1.00 76.94 92 GLY A O 1
ATOM 731 N N . SER A 1 93 ? -18.501 5.103 19.126 1.00 79.19 93 SER A N 1
ATOM 732 C CA . SER A 1 93 ? -18.512 4.562 17.765 1.00 79.19 93 SER A CA 1
ATOM 733 C C . SER A 1 93 ? -19.238 3.212 17.708 1.00 79.19 93 SER A C 1
ATOM 735 O O . SER A 1 93 ? -19.047 2.326 18.535 1.00 79.19 93 SER A O 1
ATOM 737 N N . GLN A 1 94 ? -20.074 3.008 16.686 1.00 78.38 94 GLN A N 1
ATOM 738 C CA . GLN A 1 94 ? -20.825 1.756 16.504 1.00 78.38 94 GLN A CA 1
ATOM 739 C C . GLN A 1 94 ? -19.993 0.663 15.804 1.00 78.38 94 GLN A C 1
ATOM 741 O O . GLN A 1 94 ? -20.468 -0.024 14.888 1.00 78.38 94 GLN A O 1
ATOM 746 N N . CYS A 1 95 ? -18.728 0.498 16.199 1.00 84.75 95 CYS A N 1
ATOM 747 C CA . CYS A 1 95 ? -17.819 -0.473 15.593 1.00 84.75 95 CYS A CA 1
ATOM 748 C C . CYS A 1 95 ? -18.078 -1.898 16.101 1.00 84.75 95 CYS A C 1
ATOM 750 O O . CYS A 1 95 ? -17.320 -2.481 16.863 1.00 84.75 95 CYS A O 1
ATOM 752 N N . GLN A 1 96 ? -19.160 -2.503 15.606 1.00 85.88 96 GLN A N 1
ATOM 753 C CA . GLN A 1 96 ? -19.505 -3.899 15.884 1.00 85.88 96 GLN A CA 1
ATOM 754 C C . GLN A 1 96 ? -18.419 -4.864 15.383 1.00 85.88 96 GLN A C 1
ATOM 756 O O . GLN A 1 96 ? -17.992 -4.784 14.225 1.00 85.88 96 GLN A O 1
ATOM 761 N N . GLN A 1 97 ? -18.072 -5.869 16.195 1.00 84.69 97 GLN A N 1
ATOM 762 C CA . GLN A 1 97 ? -17.010 -6.848 15.911 1.00 84.69 97 GLN A CA 1
ATOM 763 C C . GLN A 1 97 ? -17.062 -7.429 14.493 1.00 84.69 97 GLN A C 1
ATOM 765 O O . GLN A 1 97 ? -16.061 -7.448 13.773 1.00 84.69 97 GLN A O 1
ATOM 770 N N . ARG A 1 98 ? -18.247 -7.868 14.051 1.00 87.88 98 ARG A N 1
ATOM 771 C CA . ARG A 1 98 ? -18.437 -8.475 12.725 1.00 87.88 98 ARG A CA 1
ATOM 772 C C . ARG A 1 98 ? -18.147 -7.492 11.587 1.00 87.88 98 ARG A C 1
ATOM 774 O O . ARG A 1 98 ? -17.604 -7.903 10.561 1.00 87.88 98 ARG A O 1
ATOM 781 N N . ARG A 1 99 ? -18.506 -6.213 11.748 1.00 88.00 99 ARG A N 1
ATOM 782 C CA . ARG A 1 99 ? -18.269 -5.157 10.748 1.00 88.00 99 ARG A CA 1
ATOM 783 C C . ARG A 1 99 ? -16.785 -4.806 10.678 1.00 88.00 99 ARG A C 1
ATOM 785 O O . ARG A 1 99 ? -16.226 -4.809 9.583 1.00 88.00 99 ARG A O 1
ATOM 792 N N . VAL A 1 100 ? -16.147 -4.626 11.836 1.00 89.44 100 VAL A N 1
ATOM 793 C CA . VAL A 1 100 ? -14.704 -4.361 11.964 1.00 89.44 100 VAL A CA 1
ATOM 794 C C . VAL A 1 100 ? -13.894 -5.476 11.303 1.00 89.44 100 VAL A C 1
ATOM 796 O O . VAL A 1 100 ? -13.075 -5.209 10.429 1.00 89.44 100 VAL A O 1
ATOM 799 N N . GLN A 1 101 ? -14.181 -6.741 11.625 1.00 90.25 101 GLN A N 1
ATOM 800 C CA . GLN A 1 101 ? -13.488 -7.878 11.014 1.00 90.25 101 GLN A CA 1
ATOM 801 C C . GLN A 1 101 ? -13.693 -7.965 9.497 1.00 90.25 101 GLN A C 1
ATOM 803 O O . GLN A 1 101 ? -12.759 -8.301 8.771 1.00 90.25 101 GLN A O 1
ATOM 808 N N . ARG A 1 102 ? -14.903 -7.685 8.994 1.00 92.19 102 ARG A N 1
ATOM 809 C CA . ARG A 1 102 ? -15.179 -7.685 7.547 1.00 92.19 102 ARG A CA 1
ATOM 810 C C . ARG A 1 102 ? -14.401 -6.588 6.827 1.00 92.19 102 ARG A C 1
ATOM 812 O O . ARG A 1 102 ? -13.729 -6.892 5.845 1.00 92.19 102 ARG A O 1
ATOM 819 N N . LYS A 1 103 ? -14.454 -5.347 7.325 1.00 92.44 103 LYS A N 1
ATOM 820 C CA . LYS A 1 103 ? -13.714 -4.228 6.725 1.00 92.44 103 LYS A CA 1
ATOM 821 C C . LYS A 1 103 ? -12.211 -4.480 6.787 1.00 92.44 103 LYS A C 1
ATOM 823 O O . LYS A 1 103 ? -11.536 -4.317 5.778 1.00 92.44 103 LYS A O 1
ATOM 828 N N . PHE A 1 104 ? -11.704 -4.983 7.911 1.00 92.06 104 PHE A N 1
ATOM 829 C CA . PHE A 1 104 ? -10.292 -5.329 8.038 1.00 92.06 104 PHE A CA 1
ATOM 830 C C . PHE A 1 104 ? -9.856 -6.433 7.059 1.00 92.06 104 PHE A C 1
ATOM 832 O O . PHE A 1 104 ? -8.811 -6.304 6.424 1.00 92.06 104 PHE A O 1
ATOM 839 N N . ARG A 1 105 ? -10.665 -7.487 6.861 1.00 94.25 105 ARG A N 1
ATOM 840 C CA . ARG A 1 105 ? -10.392 -8.509 5.831 1.00 94.25 105 ARG A CA 1
ATOM 841 C C . ARG A 1 105 ? -10.335 -7.911 4.425 1.00 94.25 105 ARG A C 1
ATOM 843 O O . ARG A 1 105 ? -9.446 -8.276 3.667 1.00 94.25 105 ARG A O 1
ATOM 850 N N . SER A 1 106 ? -11.234 -6.982 4.102 1.00 95.31 106 SER A N 1
ATOM 851 C CA . SER A 1 106 ? -11.220 -6.268 2.819 1.00 95.31 106 SER A CA 1
ATOM 852 C C . SER A 1 106 ? -9.939 -5.450 2.631 1.00 95.31 106 SER A C 1
ATOM 854 O O . SER A 1 106 ? -9.322 -5.536 1.576 1.00 95.31 106 SER A O 1
ATOM 856 N N . LEU A 1 107 ? -9.509 -4.702 3.654 1.00 93.56 107 LEU A N 1
ATOM 857 C CA . LEU A 1 107 ? -8.267 -3.917 3.609 1.00 93.56 107 LEU A CA 1
ATOM 858 C C . LEU A 1 107 ? -7.037 -4.818 3.439 1.00 93.56 107 LEU A C 1
ATOM 860 O O . LEU A 1 107 ? -6.145 -4.527 2.646 1.00 93.56 107 LEU A O 1
ATOM 864 N N . 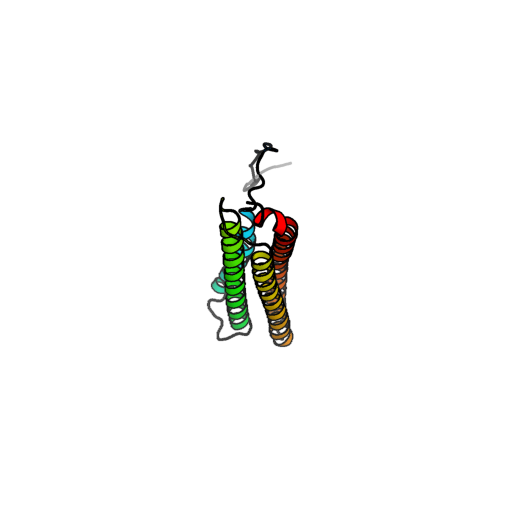ARG A 1 108 ? -7.007 -5.952 4.148 1.00 94.25 108 ARG A N 1
ATOM 865 C CA . ARG A 1 108 ? -5.934 -6.943 4.017 1.00 94.25 108 ARG A CA 1
ATOM 866 C C . ARG A 1 108 ? -5.909 -7.579 2.627 1.00 94.25 108 ARG A C 1
ATOM 868 O O . ARG A 1 108 ? -4.828 -7.807 2.101 1.00 94.25 108 ARG A O 1
ATOM 875 N N . HIS A 1 109 ? -7.072 -7.846 2.037 1.00 95.50 109 HIS A N 1
ATOM 876 C CA . HIS A 1 109 ? -7.151 -8.353 0.671 1.00 95.50 109 HIS A CA 1
ATOM 877 C C . HIS A 1 109 ? -6.598 -7.340 -0.341 1.00 95.50 109 HIS A C 1
ATOM 879 O O . HIS A 1 109 ? -5.747 -7.714 -1.141 1.00 95.50 109 HIS A O 1
ATOM 885 N N . GLY A 1 110 ? -6.981 -6.060 -0.236 1.00 94.38 110 GLY A N 1
ATOM 886 C CA . GLY A 1 110 ? -6.433 -4.998 -1.090 1.00 94.38 110 GLY A CA 1
ATOM 887 C C . GLY A 1 110 ? -4.911 -4.853 -0.964 1.00 94.38 110 GLY A C 1
ATOM 888 O O . GLY A 1 110 ? -4.214 -4.694 -1.961 1.00 94.38 110 GLY A O 1
ATOM 889 N N . TYR A 1 111 ? -4.365 -5.008 0.247 1.00 94.94 111 TYR A N 1
ATOM 890 C CA . TYR A 1 111 ? -2.914 -5.074 0.446 1.00 94.94 111 TYR A CA 1
ATOM 891 C C . TYR A 1 111 ? -2.270 -6.267 -0.283 1.00 94.94 111 TYR A C 1
ATOM 893 O O . TYR A 1 111 ? -1.259 -6.106 -0.965 1.00 94.94 111 TYR A O 1
ATOM 901 N N . THR A 1 112 ? -2.845 -7.469 -0.154 1.00 95.00 112 THR A N 1
ATOM 902 C CA . THR A 1 112 ? -2.339 -8.670 -0.840 1.00 95.00 112 THR A CA 1
ATOM 903 C C . THR A 1 112 ? -2.382 -8.514 -2.359 1.00 95.00 112 THR A C 1
ATOM 905 O O . THR A 1 112 ? -1.445 -8.924 -3.037 1.00 95.00 112 THR A O 1
ATOM 908 N N . GLU A 1 113 ? -3.424 -7.877 -2.890 1.00 95.31 113 GLU A N 1
ATOM 909 C CA . GLU A 1 113 ? -3.525 -7.567 -4.314 1.00 95.31 113 GLU A CA 1
ATOM 910 C C . GLU A 1 113 ? -2.422 -6.601 -4.768 1.00 95.31 113 GLU A C 1
ATOM 912 O O . GLU A 1 113 ? -1.757 -6.860 -5.769 1.00 95.31 113 GLU A O 1
ATOM 917 N N . LEU A 1 114 ? -2.157 -5.530 -4.011 1.00 94.00 114 LEU A N 1
ATOM 918 C CA . LEU A 1 114 ? -1.061 -4.602 -4.314 1.00 94.00 114 LEU A CA 1
ATOM 919 C C . LEU A 1 114 ? 0.307 -5.283 -4.293 1.00 94.00 114 LEU A C 1
ATOM 921 O O . LEU A 1 114 ? 1.159 -4.972 -5.124 1.00 94.00 114 LEU A O 1
ATOM 925 N N . ARG A 1 115 ? 0.519 -6.231 -3.378 1.00 94.31 115 ARG A N 1
ATOM 926 C CA . ARG A 1 115 ? 1.746 -7.032 -3.335 1.00 94.31 115 ARG A CA 1
ATOM 927 C C . ARG A 1 115 ? 1.894 -7.912 -4.578 1.00 94.31 115 ARG A C 1
ATOM 929 O O . ARG A 1 115 ? 2.950 -7.889 -5.197 1.00 94.31 115 ARG A O 1
ATOM 936 N N . ALA A 1 116 ? 0.834 -8.611 -4.981 1.00 93.69 116 ALA A N 1
ATOM 937 C CA . ALA A 1 116 ? 0.848 -9.432 -6.192 1.00 93.69 116 ALA A CA 1
ATOM 938 C C . ALA A 1 116 ? 1.070 -8.589 -7.462 1.00 93.69 116 ALA A C 1
ATOM 940 O O . ALA A 1 116 ? 1.827 -8.981 -8.347 1.00 93.69 116 ALA A O 1
ATOM 941 N N . ARG A 1 117 ? 0.463 -7.395 -7.539 1.00 93.44 117 ARG A N 1
ATOM 942 C CA . ARG A 1 117 ? 0.699 -6.446 -8.639 1.00 93.44 117 ARG A CA 1
ATOM 943 C C . ARG A 1 117 ? 2.158 -5.990 -8.697 1.00 93.44 117 ARG A C 1
ATOM 945 O O . ARG A 1 117 ? 2.711 -5.920 -9.787 1.00 93.44 117 ARG A O 1
ATOM 952 N N . LEU A 1 118 ? 2.797 -5.728 -7.553 1.00 93.19 118 LEU A N 1
ATOM 953 C CA . LEU A 1 118 ? 4.222 -5.386 -7.518 1.00 93.19 118 LEU A CA 1
ATOM 954 C C . LEU A 1 118 ? 5.101 -6.537 -8.018 1.00 93.19 118 LEU A C 1
ATOM 956 O O . LEU A 1 118 ? 6.029 -6.306 -8.784 1.00 93.19 118 LEU A O 1
AT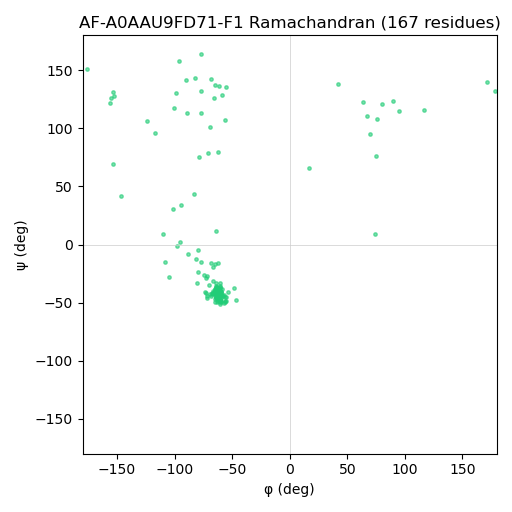OM 960 N N . GLU A 1 119 ? 4.813 -7.769 -7.594 1.00 91.88 119 GLU A N 1
ATOM 961 C CA . GLU A 1 119 ? 5.538 -8.958 -8.058 1.00 91.88 119 GLU A CA 1
ATOM 962 C C . GLU A 1 119 ? 5.405 -9.120 -9.580 1.00 91.88 119 GLU A C 1
ATOM 964 O O . GLU A 1 119 ? 6.397 -9.372 -10.263 1.00 91.88 119 GLU A O 1
ATOM 969 N N . ALA A 1 120 ? 4.212 -8.878 -10.131 1.00 91.19 120 ALA A N 1
ATOM 970 C CA . ALA A 1 120 ? 3.992 -8.871 -11.575 1.00 91.19 120 ALA A CA 1
ATOM 971 C C . ALA A 1 120 ? 4.784 -7.758 -12.289 1.00 91.19 120 ALA A C 1
ATOM 973 O O . ALA A 1 120 ? 5.402 -8.027 -13.319 1.00 91.19 120 ALA A O 1
ATOM 974 N N . LEU A 1 121 ? 4.825 -6.539 -11.731 1.00 90.94 121 LEU A N 1
ATOM 975 C CA . LEU A 1 121 ? 5.645 -5.440 -12.260 1.00 90.94 121 LEU A CA 1
ATOM 976 C C . LEU A 1 121 ? 7.139 -5.783 -12.234 1.00 90.94 121 LEU A C 1
ATOM 978 O O . LEU A 1 121 ? 7.842 -5.516 -13.205 1.00 90.94 121 LEU A O 1
ATOM 982 N N . GLN A 1 122 ? 7.618 -6.410 -11.155 1.00 89.06 122 GLN A N 1
ATOM 983 C CA . GLN A 1 122 ? 9.006 -6.852 -11.047 1.00 89.06 122 GLN A CA 1
ATOM 984 C C . GLN A 1 122 ? 9.350 -7.844 -12.167 1.00 89.06 122 GLN A C 1
ATOM 986 O O . GLN A 1 122 ? 10.342 -7.651 -12.863 1.00 89.06 122 GLN A O 1
ATOM 991 N N . VAL A 1 123 ? 8.523 -8.873 -12.378 1.00 89.25 123 VAL A N 1
ATOM 992 C CA . VAL A 1 123 ? 8.748 -9.869 -13.440 1.00 89.25 123 VAL A CA 1
ATOM 993 C C . VAL A 1 123 ? 8.693 -9.230 -14.829 1.00 89.25 123 VAL A C 1
ATOM 995 O O . VAL A 1 123 ? 9.543 -9.527 -15.666 1.00 89.25 123 VAL A O 1
ATOM 998 N N . HIS A 1 124 ? 7.726 -8.339 -15.069 1.00 88.56 124 HIS A N 1
ATOM 999 C CA . HIS A 1 124 ? 7.562 -7.664 -16.356 1.00 88.56 124 HIS A CA 1
ATOM 1000 C C . HIS A 1 124 ? 8.798 -6.838 -16.737 1.00 88.56 124 HIS A C 1
ATOM 1002 O O . HIS A 1 124 ? 9.315 -6.978 -17.843 1.00 88.56 124 HIS A O 1
ATOM 1008 N N . HIS A 1 125 ? 9.302 -6.028 -15.802 1.00 85.12 125 HIS A N 1
ATOM 1009 C CA . HIS A 1 125 ? 10.419 -5.116 -16.060 1.00 85.12 125 HIS A CA 1
ATOM 1010 C C . HIS A 1 125 ? 11.789 -5.805 -16.001 1.00 85.12 125 HIS A C 1
ATOM 1012 O O . HIS A 1 125 ? 12.668 -5.475 -16.793 1.00 85.12 125 HIS A O 1
ATOM 1018 N N . MET A 1 126 ? 11.972 -6.818 -15.146 1.00 81.25 126 MET A N 1
ATOM 1019 C CA . MET A 1 126 ? 13.221 -7.598 -15.113 1.00 81.25 126 MET A CA 1
ATOM 1020 C C . MET A 1 126 ? 13.360 -8.572 -16.290 1.00 81.25 126 MET A C 1
ATOM 1022 O O . MET A 1 126 ? 14.477 -8.911 -16.664 1.00 81.25 126 MET A O 1
ATOM 1026 N N . GLY A 1 127 ? 12.252 -9.037 -16.877 1.00 75.38 127 GLY A N 1
ATOM 1027 C CA . GLY A 1 127 ? 12.278 -9.931 -18.041 1.00 75.38 127 GLY A CA 1
ATOM 1028 C C . GLY A 1 127 ? 12.477 -9.221 -19.385 1.00 75.38 127 GLY A C 1
ATOM 1029 O O . GLY A 1 127 ? 12.711 -9.895 -20.386 1.00 75.38 127 GLY A O 1
ATOM 1030 N N . GLY A 1 128 ? 12.352 -7.889 -19.421 1.00 68.25 128 GLY A N 1
ATOM 1031 C CA . GLY A 1 128 ? 12.330 -7.097 -20.655 1.00 68.25 128 GLY A CA 1
ATOM 1032 C C . GLY A 1 128 ? 13.573 -6.246 -20.936 1.00 68.25 128 GLY A C 1
ATOM 1033 O O . GLY A 1 128 ? 13.723 -5.794 -22.069 1.00 68.25 128 GLY A O 1
ATOM 1034 N N . SER A 1 129 ? 14.456 -6.016 -19.956 1.00 64.94 129 SER A N 1
ATOM 1035 C CA . SER A 1 129 ? 15.658 -5.191 -20.157 1.00 64.94 129 SER A CA 1
ATOM 1036 C C . SER A 1 129 ? 16.903 -6.047 -20.406 1.00 64.94 129 SER A C 1
ATOM 1038 O O . SER A 1 129 ? 17.198 -6.976 -19.659 1.00 64.94 129 SER A O 1
ATOM 1040 N N . SER A 1 130 ? 17.651 -5.718 -21.463 1.00 65.19 130 SER A N 1
ATOM 1041 C CA . SER A 1 130 ? 18.981 -6.272 -21.753 1.00 65.19 130 SER A CA 1
ATOM 1042 C C . SER A 1 130 ? 20.120 -5.385 -21.236 1.00 65.19 130 SER A C 1
ATOM 1044 O O . SER A 1 130 ? 21.284 -5.683 -21.491 1.00 65.19 130 SER A O 1
ATOM 1046 N N . ASN A 1 131 ? 19.797 -4.272 -20.569 1.00 81.12 131 ASN A N 1
ATOM 1047 C CA . ASN A 1 131 ? 20.766 -3.311 -20.057 1.00 81.12 131 ASN A CA 1
ATOM 1048 C C . ASN A 1 131 ? 20.987 -3.541 -18.553 1.00 81.12 131 ASN A C 1
ATOM 1050 O O . ASN A 1 131 ? 20.067 -3.401 -17.748 1.00 81.12 131 ASN A O 1
ATOM 1054 N N . GLU A 1 132 ? 22.218 -3.885 -18.172 1.00 82.00 132 GLU A N 1
ATOM 1055 C CA . GLU A 1 132 ? 22.587 -4.172 -16.780 1.00 82.00 132 GLU A CA 1
ATOM 1056 C C . GLU A 1 132 ? 22.371 -2.973 -15.846 1.00 82.00 132 GLU A C 1
ATOM 1058 O O . GLU A 1 132 ? 21.986 -3.156 -14.690 1.00 82.00 132 GLU A O 1
ATOM 1063 N N . GLU A 1 133 ? 22.560 -1.747 -16.341 1.00 80.94 133 GLU A N 1
ATOM 1064 C CA . GLU A 1 133 ? 22.355 -0.530 -15.550 1.00 80.94 133 GLU A CA 1
ATOM 1065 C C . GLU A 1 133 ? 20.867 -0.305 -15.241 1.00 80.94 133 GLU A C 1
ATOM 1067 O O . GLU A 1 133 ? 20.497 -0.030 -14.098 1.00 80.94 133 GLU A O 1
ATOM 1072 N N . GLU A 1 134 ? 19.990 -0.511 -16.227 1.00 80.19 134 GLU A N 1
ATOM 1073 C CA . GLU A 1 134 ? 18.536 -0.428 -16.039 1.00 80.19 134 GLU A CA 1
ATOM 1074 C C . GLU A 1 134 ? 18.035 -1.510 -15.080 1.00 80.19 134 GLU A C 1
ATOM 1076 O O . GLU A 1 134 ? 17.229 -1.234 -14.191 1.00 80.19 134 GLU A O 1
ATOM 1081 N N . LEU A 1 135 ? 18.544 -2.737 -15.224 1.00 84.00 135 LEU A N 1
ATOM 1082 C CA . LEU A 1 135 ? 18.227 -3.846 -14.327 1.00 84.00 135 LEU A CA 1
ATOM 1083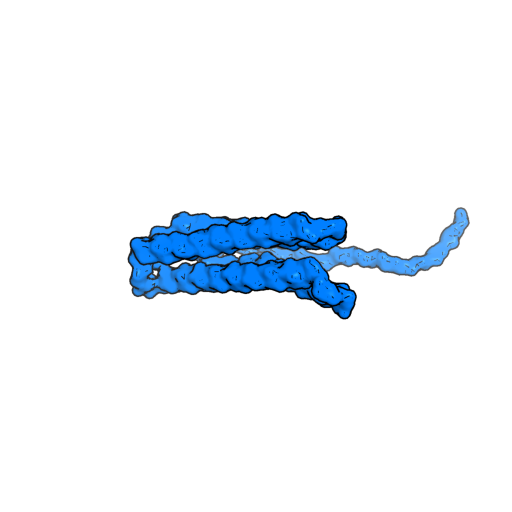 C C . LEU A 1 135 ? 18.644 -3.544 -12.885 1.00 84.00 135 LEU A C 1
ATOM 1085 O O . LEU A 1 135 ? 17.869 -3.804 -11.962 1.00 84.00 135 LEU A O 1
ATOM 1089 N N . TRP A 1 136 ? 19.830 -2.962 -12.681 1.00 84.19 136 TRP A N 1
ATOM 1090 C CA . TRP A 1 136 ? 20.292 -2.550 -11.354 1.00 84.19 136 TRP A CA 1
ATOM 1091 C C . TRP A 1 136 ? 19.391 -1.469 -10.747 1.00 84.19 136 TRP A C 1
ATOM 1093 O O . TRP A 1 136 ? 19.027 -1.549 -9.570 1.00 84.19 136 TRP A O 1
ATOM 1103 N N . ILE A 1 137 ? 18.983 -0.486 -11.551 1.00 83.94 137 ILE A N 1
ATOM 1104 C CA . ILE A 1 137 ? 18.047 0.564 -11.141 1.00 83.94 137 ILE A CA 1
ATOM 1105 C C . ILE A 1 137 ? 16.697 -0.035 -10.713 1.00 83.94 137 ILE A C 1
ATOM 1107 O O . ILE A 1 137 ? 16.188 0.282 -9.632 1.00 83.94 137 ILE A O 1
ATOM 1111 N N . ILE A 1 138 ? 16.130 -0.918 -11.541 1.00 85.12 138 ILE A N 1
ATOM 1112 C CA . ILE A 1 138 ? 14.849 -1.588 -11.285 1.00 85.12 138 ILE A CA 1
ATOM 1113 C C . ILE A 1 138 ? 14.929 -2.419 -10.000 1.00 85.12 138 ILE A C 1
ATOM 1115 O O . ILE A 1 138 ? 14.057 -2.292 -9.136 1.00 85.12 138 ILE A O 1
ATOM 1119 N N . ASP A 1 139 ? 15.979 -3.233 -9.834 1.00 87.25 139 ASP A N 1
ATOM 1120 C CA . ASP A 1 139 ? 16.154 -4.062 -8.637 1.00 87.25 139 ASP A CA 1
ATOM 1121 C C . ASP A 1 139 ? 16.327 -3.204 -7.376 1.00 87.25 139 ASP A C 1
ATOM 1123 O O . ASP A 1 139 ? 15.630 -3.416 -6.381 1.00 87.25 139 ASP A O 1
ATOM 1127 N N . SER A 1 140 ? 17.168 -2.167 -7.436 1.00 85.88 140 SER A N 1
ATOM 1128 C CA . SER A 1 140 ? 17.384 -1.227 -6.329 1.00 85.88 140 SER A CA 1
ATOM 1129 C C . SER A 1 140 ? 16.077 -0.572 -5.872 1.00 85.88 140 SER A C 1
ATOM 1131 O O . SER A 1 140 ? 15.772 -0.538 -4.674 1.00 85.88 140 SER A O 1
ATOM 1133 N N . SER A 1 141 ? 15.251 -0.111 -6.814 1.00 85.88 141 SER A N 1
ATOM 1134 C CA . SER A 1 141 ? 13.929 0.444 -6.510 1.00 85.88 141 SER A CA 1
ATOM 1135 C C . SER A 1 141 ? 12.980 -0.612 -5.934 1.00 85.88 141 SER A C 1
ATOM 1137 O O . SER A 1 141 ? 12.323 -0.357 -4.920 1.00 85.88 141 SER A O 1
ATOM 1139 N N . MET A 1 142 ? 12.977 -1.834 -6.472 1.00 88.12 142 MET A N 1
ATOM 1140 C CA . MET A 1 142 ? 12.176 -2.948 -5.948 1.00 88.12 142 MET A CA 1
ATOM 1141 C C . MET A 1 142 ? 12.539 -3.330 -4.508 1.00 88.12 142 MET A C 1
ATOM 1143 O O . MET A 1 142 ? 11.645 -3.613 -3.705 1.00 88.12 142 MET A O 1
ATOM 1147 N N . GLN A 1 143 ? 13.822 -3.301 -4.133 1.00 87.31 143 GLN A N 1
ATOM 1148 C CA . GLN A 1 143 ? 14.239 -3.561 -2.750 1.00 87.31 143 GLN A CA 1
ATOM 1149 C C . GLN A 1 143 ? 13.672 -2.522 -1.778 1.00 87.31 143 GLN A C 1
ATOM 1151 O O . GLN A 1 143 ? 13.166 -2.869 -0.709 1.00 87.31 143 GLN A O 1
ATOM 1156 N N . LYS A 1 144 ? 13.681 -1.243 -2.161 1.00 86.12 144 LYS A N 1
ATOM 1157 C CA . LYS A 1 144 ? 13.120 -0.166 -1.331 1.00 86.12 144 LYS A CA 1
ATOM 1158 C C . LYS A 1 144 ? 11.611 -0.299 -1.185 1.00 86.12 144 LYS A C 1
ATOM 1160 O O . LYS A 1 144 ? 11.079 -0.145 -0.086 1.00 86.12 144 LYS A O 1
ATOM 1165 N N . VAL A 1 145 ? 10.926 -0.672 -2.264 1.00 87.38 145 VAL A N 1
ATOM 1166 C CA . VAL A 1 145 ? 9.493 -0.962 -2.215 1.00 87.38 145 VAL A CA 1
ATOM 1167 C C . VAL A 1 145 ? 9.185 -2.129 -1.264 1.00 87.38 145 VAL A C 1
ATOM 1169 O O . VAL A 1 145 ? 8.238 -2.055 -0.477 1.00 87.38 145 VAL A O 1
ATOM 1172 N N . LYS A 1 146 ? 9.999 -3.192 -1.268 1.00 86.25 146 LYS A N 1
ATOM 1173 C CA . LYS A 1 146 ? 9.842 -4.330 -0.342 1.00 86.25 146 LYS A CA 1
ATOM 1174 C C . LYS A 1 146 ? 9.973 -3.914 1.126 1.00 86.25 146 LYS A C 1
ATOM 1176 O O . LYS A 1 146 ? 9.234 -4.431 1.964 1.00 86.25 146 LYS A O 1
ATOM 1181 N N . ILE A 1 147 ? 10.853 -2.959 1.438 1.00 86.31 147 ILE A N 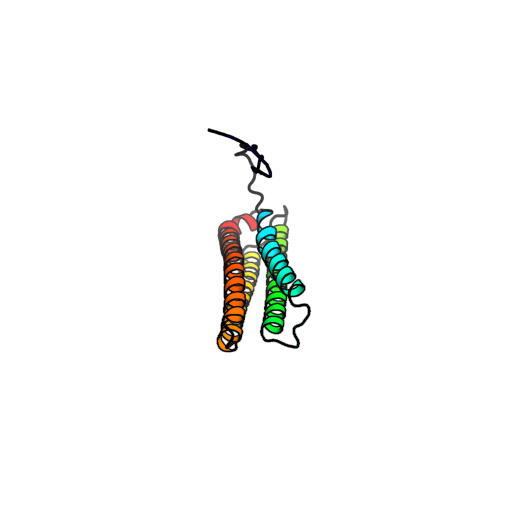1
ATOM 1182 C CA . ILE A 1 147 ? 10.970 -2.384 2.789 1.00 86.31 147 ILE A CA 1
ATOM 1183 C C . ILE A 1 147 ? 9.665 -1.683 3.185 1.00 86.31 147 ILE A C 1
ATOM 1185 O O . ILE A 1 147 ? 9.115 -1.979 4.246 1.00 86.31 147 ILE A O 1
ATOM 1189 N N . VAL A 1 148 ? 9.113 -0.837 2.309 1.00 86.25 148 VAL A N 1
ATOM 1190 C CA . VAL A 1 148 ? 7.820 -0.170 2.550 1.00 86.25 148 VAL A CA 1
ATOM 1191 C C . VAL A 1 148 ? 6.703 -1.196 2.776 1.00 86.25 148 VAL A C 1
ATOM 1193 O O . VAL A 1 148 ? 5.910 -1.071 3.712 1.00 86.25 148 VAL A O 1
ATOM 1196 N N . LEU A 1 149 ? 6.642 -2.254 1.962 1.00 87.62 149 LEU A N 1
ATOM 1197 C CA . LEU A 1 149 ? 5.641 -3.310 2.122 1.00 87.62 149 LEU A CA 1
ATOM 1198 C C . LEU A 1 149 ? 5.734 -4.020 3.476 1.00 87.62 149 LEU A C 1
ATOM 1200 O O . LEU A 1 149 ? 4.691 -4.357 4.043 1.00 87.62 149 LEU A O 1
ATOM 1204 N N . LYS A 1 150 ? 6.945 -4.209 4.011 1.00 87.50 150 LYS A N 1
ATOM 1205 C CA . LYS A 1 150 ? 7.161 -4.813 5.332 1.00 87.50 150 LYS A CA 1
ATOM 1206 C C . LYS A 1 150 ? 6.545 -3.970 6.453 1.00 87.50 150 LYS A C 1
ATOM 1208 O O . LYS A 1 150 ? 5.887 -4.515 7.337 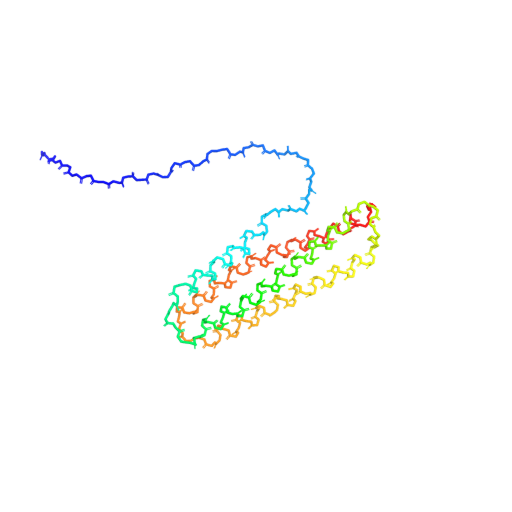1.00 87.50 150 LYS A O 1
ATOM 1213 N N . GLU A 1 151 ? 6.662 -2.646 6.386 1.00 86.94 151 GLU A N 1
ATOM 1214 C CA . GLU A 1 151 ? 6.026 -1.741 7.359 1.00 86.94 151 GLU A CA 1
ATOM 1215 C C . GLU A 1 151 ? 4.489 -1.814 7.302 1.00 86.94 151 GLU A C 1
ATOM 1217 O O . GLU A 1 151 ? 3.785 -1.685 8.316 1.00 86.94 151 GLU A O 1
ATOM 1222 N N . TYR A 1 152 ? 3.935 -2.042 6.106 1.00 87.38 152 TYR A N 1
ATOM 1223 C CA . TYR A 1 152 ? 2.506 -2.292 5.937 1.00 87.38 152 TYR A CA 1
ATOM 1224 C C . TYR A 1 152 ? 2.065 -3.628 6.538 1.00 87.38 152 TYR A C 1
ATOM 1226 O O . TYR A 1 152 ? 1.071 -3.647 7.272 1.00 87.38 152 TYR A O 1
ATOM 1234 N N . ASP A 1 153 ? 2.826 -4.699 6.307 1.00 88.62 153 ASP A N 1
ATOM 1235 C CA . ASP A 1 153 ? 2.596 -6.021 6.903 1.00 88.62 153 ASP A CA 1
ATOM 1236 C C . ASP A 1 153 ? 2.572 -5.953 8.437 1.00 88.62 153 ASP A C 1
ATOM 1238 O O . ASP A 1 153 ? 1.630 -6.426 9.087 1.00 88.62 153 ASP A O 1
ATOM 1242 N N . GLU A 1 154 ? 3.582 -5.315 9.030 1.00 89.12 154 GLU A N 1
ATOM 1243 C CA . GLU A 1 154 ? 3.714 -5.174 10.482 1.00 89.12 154 GLU A CA 1
ATOM 1244 C C . GLU A 1 154 ? 2.533 -4.415 11.090 1.00 89.12 154 GLU A C 1
ATOM 1246 O O . GLU A 1 154 ? 1.978 -4.811 12.121 1.00 89.12 154 GLU A O 1
ATOM 1251 N N . THR A 1 155 ? 2.078 -3.360 10.420 1.00 86.44 155 THR A N 1
ATOM 1252 C CA . THR A 1 155 ? 0.946 -2.580 10.917 1.00 86.44 155 THR A CA 1
ATOM 1253 C C . THR A 1 155 ? -0.376 -3.319 10.773 1.00 86.44 155 THR A C 1
ATOM 1255 O O . THR A 1 155 ? -1.186 -3.299 11.699 1.00 86.44 155 THR A O 1
ATOM 1258 N N . LEU A 1 156 ? -0.621 -3.996 9.647 1.00 87.94 156 LEU A N 1
ATOM 1259 C CA . LEU A 1 156 ? -1.819 -4.822 9.495 1.00 87.94 156 LEU A CA 1
ATOM 1260 C C . LEU A 1 156 ? -1.842 -5.920 10.565 1.00 87.94 156 LEU A C 1
ATOM 1262 O O . LEU A 1 156 ? -2.877 -6.150 11.192 1.00 87.94 156 LEU A O 1
ATOM 1266 N N . ARG A 1 157 ? -0.693 -6.537 10.860 1.00 90.19 157 ARG A N 1
ATOM 1267 C CA . ARG A 1 157 ? -0.559 -7.499 11.962 1.00 90.19 157 ARG A CA 1
ATOM 1268 C C . ARG A 1 157 ? -0.882 -6.868 13.321 1.00 90.19 157 ARG A C 1
ATOM 1270 O O . ARG A 1 157 ? -1.625 -7.472 14.099 1.00 90.19 157 ARG A O 1
ATOM 1277 N N . LEU A 1 158 ? -0.378 -5.664 13.600 1.00 88.38 158 LEU A N 1
ATOM 1278 C CA . LEU A 1 158 ? -0.666 -4.925 14.834 1.00 88.38 158 LEU A CA 1
ATOM 1279 C C . LEU A 1 158 ? -2.163 -4.613 14.977 1.00 88.38 158 LEU A C 1
ATOM 1281 O O . LEU A 1 158 ? -2.738 -4.844 16.041 1.00 88.38 158 LEU A O 1
ATOM 1285 N N . ILE A 1 159 ? -2.791 -4.103 13.913 1.00 85.50 159 ILE A N 1
ATOM 1286 C CA . ILE A 1 159 ? -4.223 -3.783 13.891 1.00 85.50 159 ILE A CA 1
ATOM 1287 C C . ILE A 1 159 ? -5.028 -5.052 14.143 1.00 85.50 159 ILE A C 1
ATOM 1289 O O . ILE A 1 159 ? -5.873 -5.052 15.033 1.00 85.50 159 ILE A O 1
ATOM 1293 N N . ASN A 1 160 ? -4.713 -6.148 13.444 1.00 87.38 160 ASN A N 1
ATOM 1294 C CA . ASN A 1 160 ? -5.381 -7.435 13.626 1.00 87.38 160 ASN A CA 1
ATOM 1295 C C . ASN A 1 160 ? -5.331 -7.909 15.086 1.00 87.38 160 ASN A C 1
ATOM 1297 O O . ASN A 1 160 ? -6.351 -8.308 15.644 1.00 87.38 160 ASN A O 1
ATOM 1301 N N . GLY A 1 161 ? -4.161 -7.803 15.726 1.00 85.69 161 GLY A N 1
ATOM 1302 C CA . GLY A 1 161 ? -3.982 -8.155 17.136 1.00 85.69 161 GLY A CA 1
ATOM 1303 C C . GLY A 1 161 ? -4.736 -7.244 18.111 1.00 85.69 161 GLY A C 1
ATOM 1304 O O . GLY A 1 161 ? -4.973 -7.639 19.246 1.00 85.69 161 GLY A O 1
ATOM 1305 N N . LYS A 1 162 ? -5.138 -6.041 17.684 1.00 84.94 162 LYS A N 1
ATOM 1306 C CA . LYS A 1 162 ? -5.868 -5.057 18.498 1.00 84.94 162 LYS A CA 1
ATOM 1307 C C . LYS A 1 162 ? -7.328 -4.874 18.072 1.00 84.94 162 LYS A C 1
ATOM 1309 O O . LYS A 1 162 ? -7.984 -3.984 18.604 1.00 84.94 162 LYS A O 1
ATOM 1314 N N . ILE A 1 163 ? -7.862 -5.713 17.176 1.00 82.31 163 ILE A N 1
ATOM 1315 C CA . ILE A 1 163 ? -9.249 -5.596 16.689 1.00 82.31 163 ILE A CA 1
ATOM 1316 C C . ILE A 1 163 ? -10.269 -5.561 17.827 1.00 82.31 163 ILE A C 1
ATOM 1318 O O . ILE A 1 163 ? -11.191 -4.757 17.77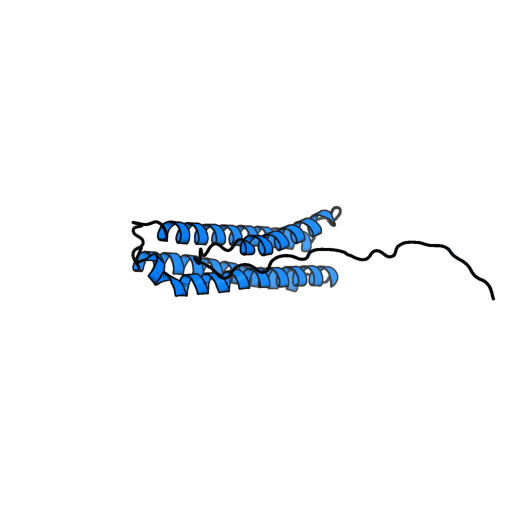4 1.00 82.31 163 ILE A O 1
ATOM 1322 N N . TYR A 1 164 ? -10.091 -6.377 18.866 1.00 76.56 164 TYR A N 1
ATOM 1323 C CA . TYR A 1 164 ? -11.012 -6.413 20.006 1.00 76.56 164 TYR A CA 1
ATOM 1324 C C . TYR A 1 164 ? -11.096 -5.062 20.743 1.00 76.56 164 TYR A C 1
ATOM 1326 O O . TYR A 1 164 ? -12.187 -4.592 21.041 1.00 76.56 164 TYR A O 1
ATOM 1334 N N . LYS A 1 165 ? -9.966 -4.356 20.897 1.00 77.88 165 LYS A N 1
ATOM 1335 C CA . LYS A 1 165 ? -9.900 -3.018 21.520 1.00 77.88 165 LYS A CA 1
ATOM 1336 C C . LYS A 1 165 ? -10.570 -1.911 20.700 1.00 77.88 165 LYS A C 1
ATOM 1338 O O . LYS A 1 165 ? -10.775 -0.815 21.212 1.00 77.88 165 LYS A O 1
ATOM 1343 N N . MET A 1 166 ? -10.841 -2.161 19.420 1.00 74.12 166 MET A N 1
ATOM 1344 C CA . MET A 1 166 ? -11.573 -1.234 18.547 1.00 74.12 166 MET A CA 1
ATOM 1345 C C . MET A 1 166 ? -13.092 -1.451 18.608 1.00 74.12 166 MET A C 1
ATOM 1347 O O . MET A 1 166 ? -13.837 -0.697 17.999 1.00 74.12 166 MET A O 1
ATOM 1351 N N . VAL A 1 167 ? -13.546 -2.509 19.283 1.00 73.00 167 VAL A N 1
ATOM 1352 C CA . VAL A 1 167 ? -14.963 -2.882 19.395 1.00 73.00 167 VAL A CA 1
ATOM 1353 C C . VAL A 1 167 ? -15.526 -2.531 20.776 1.00 73.00 167 VAL A C 1
ATOM 1355 O O . VAL A 1 167 ? -16.715 -2.272 20.896 1.00 73.00 167 VAL A O 1
ATOM 1358 N N . GLU A 1 168 ? -14.682 -2.512 21.809 1.00 63.97 168 GLU A N 1
ATOM 1359 C CA . GLU A 1 168 ? -15.054 -2.295 23.218 1.00 63.97 168 GLU A CA 1
ATOM 1360 C C . GLU A 1 168 ? -14.928 -0.817 23.666 1.00 63.97 168 GLU A C 1
ATOM 1362 O O . GLU A 1 168 ? -14.531 -0.556 24.799 1.00 63.97 168 GLU A O 1
ATOM 1367 N N . GLN A 1 169 ? -15.190 0.146 22.771 1.00 58.75 169 GLN A N 1
ATOM 1368 C CA . GLN A 1 169 ? -14.994 1.592 23.012 1.00 58.75 169 GLN A CA 1
ATOM 1369 C C . GLN A 1 169 ? -16.210 2.291 23.617 1.00 58.75 169 GLN A C 1
ATOM 1371 O O . GLN A 1 169 ? -17.339 2.020 23.152 1.00 58.75 169 GLN A O 1
#

Nearest PDB structures (foldseek):
  2mey-assembly1_A  TM=6.009E-01  e=1.893E-01  Blomia tropicalis